Protein AF-A0A430FTM3-F1 (afdb_monomer_lite)

pLDDT: mean 78.37, std 14.46, range [39.59, 94.5]

Organism: NCBI:txid2306974

Structure (mmCIF, N/CA/C/O backbone):
data_AF-A0A430FTM3-F1
#
_entry.id   AF-A0A430FTM3-F1
#
loop_
_atom_site.group_PDB
_atom_site.id
_atom_site.type_symbol
_atom_site.label_atom_id
_atom_site.label_alt_id
_atom_site.label_comp_id
_atom_site.label_asym_id
_atom_site.label_entity_id
_atom_site.label_seq_id
_atom_site.pdbx_PDB_ins_code
_atom_site.Cartn_x
_atom_site.Cartn_y
_atom_site.Cartn_z
_atom_site.occupancy
_atom_site.B_iso_or_equiv
_atom_site.auth_seq_id
_atom_site.auth_comp_id
_atom_site.auth_asym_id
_atom_site.auth_atom_id
_atom_site.pdbx_PDB_model_num
ATOM 1 N N . MET A 1 1 ? 4.282 -17.132 13.856 1.00 55.06 1 MET A N 1
ATOM 2 C CA . MET A 1 1 ? 3.858 -17.243 15.271 1.00 55.06 1 MET A CA 1
ATOM 3 C C . MET A 1 1 ? 2.475 -16.619 15.387 1.00 55.06 1 MET A C 1
ATOM 5 O O . MET A 1 1 ? 2.317 -15.496 14.937 1.00 55.06 1 MET A O 1
ATOM 9 N N . TYR A 1 2 ? 1.475 -17.339 15.900 1.00 58.50 2 TYR A N 1
ATOM 10 C CA . TYR A 1 2 ? 0.120 -16.808 16.111 1.00 58.50 2 TYR A CA 1
ATOM 11 C C . TYR A 1 2 ? -0.109 -16.639 17.611 1.00 58.50 2 TYR A C 1
ATOM 13 O O . TYR A 1 2 ? 0.011 -17.602 18.368 1.00 58.50 2 TYR A O 1
ATOM 21 N N . ASP A 1 3 ? -0.360 -15.407 18.029 1.00 63.78 3 ASP A N 1
ATOM 22 C CA . ASP A 1 3 ? -0.753 -15.059 19.384 1.00 63.78 3 ASP A CA 1
ATOM 23 C C . ASP A 1 3 ? -2.272 -15.209 19.515 1.00 63.78 3 ASP A C 1
ATOM 25 O O . ASP A 1 3 ? -3.044 -14.398 19.000 1.00 63.78 3 ASP A O 1
ATOM 29 N N . LEU A 1 4 ? -2.682 -16.269 20.213 1.00 54.03 4 LEU A N 1
ATOM 30 C CA . LEU A 1 4 ? -4.081 -16.617 20.466 1.00 54.03 4 LEU A CA 1
ATOM 31 C C . LEU A 1 4 ? -4.799 -15.623 21.387 1.00 54.03 4 LEU A C 1
ATOM 33 O O . LEU A 1 4 ? -6.023 -15.564 21.356 1.00 54.03 4 LEU A O 1
ATOM 37 N N . LEU A 1 5 ? -4.072 -14.883 22.232 1.00 58.59 5 LEU A N 1
ATOM 38 C CA . LEU A 1 5 ? -4.680 -13.975 23.211 1.00 58.59 5 LEU A CA 1
ATOM 39 C C . LEU A 1 5 ? -5.021 -12.616 22.599 1.00 58.59 5 LEU A C 1
ATOM 41 O O . LEU A 1 5 ? -5.961 -11.966 23.047 1.00 58.59 5 LEU A O 1
ATOM 45 N N . ASN A 1 6 ? -4.264 -12.204 21.581 1.00 66.94 6 ASN A N 1
ATOM 46 C CA . ASN A 1 6 ? -4.414 -10.906 20.923 1.00 66.94 6 ASN A CA 1
ATOM 47 C C . ASN A 1 6 ? -4.912 -11.017 19.471 1.00 66.94 6 ASN A C 1
ATOM 49 O O . ASN A 1 6 ? -4.932 -10.010 18.765 1.00 66.94 6 ASN A O 1
ATOM 53 N N . ASP A 1 7 ? -5.263 -12.227 19.012 1.00 62.53 7 ASP A N 1
ATOM 54 C CA . ASP A 1 7 ? -5.605 -12.536 17.614 1.00 62.53 7 ASP A CA 1
ATOM 55 C C . ASP A 1 7 ? -4.567 -12.000 16.607 1.00 62.53 7 ASP A C 1
ATOM 57 O O . ASP A 1 7 ? -4.885 -11.581 15.492 1.00 62.53 7 ASP A O 1
ATOM 61 N N . TYR A 1 8 ? -3.291 -12.018 16.999 1.00 66.62 8 TYR A N 1
ATOM 62 C CA . TYR A 1 8 ? -2.215 -11.395 16.237 1.00 66.62 8 TYR A CA 1
ATOM 63 C C . TYR A 1 8 ? -1.326 -12.444 15.580 1.00 66.62 8 TYR A C 1
ATOM 65 O O . TYR A 1 8 ? -0.775 -13.327 16.236 1.00 66.62 8 TYR A O 1
ATOM 73 N N . VAL A 1 9 ? -1.142 -12.345 14.267 1.00 67.31 9 VAL A N 1
ATOM 74 C CA . VAL A 1 9 ? -0.230 -13.222 13.529 1.00 67.31 9 VAL A CA 1
ATOM 75 C C . VAL A 1 9 ? 1.054 -12.461 13.239 1.00 67.31 9 VAL A C 1
ATOM 77 O O . VAL A 1 9 ? 1.061 -11.488 12.491 1.00 67.31 9 VAL A O 1
ATOM 80 N N . VAL A 1 10 ? 2.161 -12.935 13.804 1.00 67.19 10 VAL A N 1
ATOM 81 C CA . VAL A 1 10 ? 3.509 -12.496 13.444 1.00 67.19 10 VAL A CA 1
ATOM 82 C C . VAL A 1 10 ? 4.078 -13.500 12.453 1.00 67.19 10 VAL A C 1
ATOM 84 O O . VAL A 1 10 ? 4.541 -14.578 12.843 1.00 67.19 10 VAL A O 1
ATOM 87 N N . ASP A 1 11 ? 4.024 -13.161 11.170 1.00 64.88 11 ASP A N 1
ATOM 88 C CA . ASP A 1 11 ? 4.711 -13.905 10.118 1.00 64.88 11 ASP A CA 1
ATOM 89 C C . ASP A 1 11 ? 6.065 -13.245 9.814 1.00 64.88 11 ASP A C 1
ATOM 91 O O . ASP A 1 11 ? 6.152 -12.034 9.611 1.00 64.88 11 ASP A O 1
ATOM 95 N N . LEU A 1 12 ? 7.138 -14.034 9.866 1.00 61.19 12 LEU A N 1
ATOM 96 C CA . LEU A 1 12 ? 8.519 -13.575 9.732 1.00 61.19 12 LEU A CA 1
ATOM 97 C C . LEU A 1 12 ? 9.286 -14.576 8.872 1.00 61.19 12 LEU A C 1
ATOM 99 O O . LEU A 1 12 ? 9.412 -15.747 9.229 1.00 61.19 12 LEU A O 1
ATOM 103 N N . SER A 1 13 ? 9.865 -14.097 7.777 1.00 61.06 13 SER A N 1
ATOM 104 C CA . SER A 1 13 ? 10.848 -14.837 6.988 1.00 61.06 13 SER A CA 1
ATOM 105 C C . SER A 1 13 ? 12.138 -14.033 6.860 1.00 61.06 13 SER A C 1
ATOM 107 O O . SER A 1 13 ? 12.136 -12.803 6.811 1.00 61.06 13 SER A O 1
ATOM 109 N N . VAL A 1 14 ? 13.271 -14.736 6.813 1.00 57.25 14 VAL A N 1
ATOM 110 C CA . VAL A 1 14 ? 14.584 -14.137 6.551 1.00 57.25 14 VAL A CA 1
ATOM 111 C C . VAL A 1 14 ? 15.098 -14.717 5.242 1.00 57.25 14 VAL A C 1
ATOM 113 O O . VAL A 1 14 ? 15.398 -15.907 5.164 1.00 57.25 14 VAL A O 1
ATOM 116 N N . HIS A 1 15 ? 15.225 -13.882 4.209 1.00 58.81 15 HIS A N 1
ATOM 117 C CA . HIS A 1 15 ? 15.778 -14.294 2.917 1.00 58.81 15 HIS A CA 1
ATOM 118 C C . HIS A 1 15 ? 17.113 -13.591 2.635 1.00 58.81 15 HIS A C 1
ATOM 120 O O . HIS A 1 15 ? 17.246 -12.383 2.816 1.00 58.81 15 HIS A O 1
ATOM 126 N N . ARG A 1 16 ? 18.109 -14.349 2.154 1.00 49.59 16 ARG A N 1
ATOM 127 C CA . ARG A 1 16 ? 19.411 -13.830 1.698 1.00 49.59 16 ARG A CA 1
ATOM 128 C C . ARG A 1 16 ? 19.437 -13.722 0.166 1.00 49.59 16 ARG A C 1
ATOM 130 O O . ARG A 1 16 ? 19.914 -14.647 -0.478 1.00 49.59 16 ARG A O 1
ATOM 137 N N . CYS A 1 17 ? 18.938 -12.633 -0.427 1.00 45.72 17 CYS A N 1
ATOM 138 C CA . CYS A 1 17 ? 19.316 -12.205 -1.791 1.00 45.72 17 CYS A CA 1
ATOM 139 C C . CYS A 1 17 ? 18.775 -10.803 -2.141 1.00 45.72 17 CYS A C 1
ATOM 141 O O . CYS A 1 17 ? 17.999 -10.249 -1.367 1.00 45.72 17 CYS A O 1
ATOM 143 N N . LYS A 1 18 ? 19.168 -10.254 -3.311 1.00 52.62 18 LYS A N 1
ATOM 144 C CA . LYS A 1 18 ? 18.637 -9.007 -3.915 1.00 52.62 18 LYS A CA 1
ATOM 145 C C . LYS A 1 18 ? 17.098 -9.038 -3.888 1.00 52.62 18 LYS A C 1
ATOM 147 O O . LYS A 1 18 ? 16.479 -9.777 -4.646 1.00 52.62 18 LYS A O 1
ATOM 152 N N . PHE A 1 19 ? 16.515 -8.311 -2.945 1.00 56.69 19 PHE A N 1
ATOM 153 C CA . PHE A 1 19 ? 15.197 -8.593 -2.379 1.00 56.69 19 PHE A CA 1
ATOM 154 C C . PHE A 1 19 ? 14.085 -7.872 -3.158 1.00 56.69 19 PHE A C 1
ATOM 156 O O . PHE A 1 19 ? 14.212 -6.683 -3.443 1.00 56.69 19 PHE A O 1
ATOM 163 N N . ASN A 1 20 ? 12.989 -8.569 -3.478 1.00 68.31 20 ASN A N 1
ATOM 164 C CA . ASN A 1 20 ? 11.723 -7.940 -3.871 1.00 68.31 20 ASN A CA 1
ATOM 165 C C . ASN A 1 20 ? 10.751 -8.066 -2.686 1.00 68.31 20 ASN A C 1
ATOM 167 O O . ASN A 1 20 ? 10.112 -9.104 -2.510 1.00 68.31 20 ASN A O 1
ATOM 171 N N . GLU A 1 21 ? 10.695 -7.019 -1.851 1.00 65.62 21 GLU A N 1
ATOM 172 C CA . GLU A 1 21 ? 9.939 -7.005 -0.583 1.00 65.62 21 GLU A CA 1
ATOM 173 C C . GLU A 1 21 ? 8.443 -7.232 -0.785 1.00 65.62 21 GLU A C 1
ATOM 175 O O . GLU A 1 21 ? 7.779 -7.853 0.045 1.00 65.62 21 GLU A O 1
ATOM 180 N N . GLN A 1 22 ? 7.930 -6.792 -1.928 1.00 67.62 22 GLN A N 1
ATOM 181 C CA . GLN A 1 22 ? 6.522 -6.873 -2.261 1.00 67.62 22 GLN A CA 1
ATOM 182 C C . GLN A 1 22 ? 6.086 -8.308 -2.574 1.00 67.62 22 GLN A C 1
ATOM 184 O O . GLN A 1 22 ? 5.062 -8.763 -2.068 1.00 67.62 22 GLN A O 1
ATOM 189 N N . ASN A 1 23 ? 6.884 -9.048 -3.347 1.00 69.75 23 ASN A N 1
ATOM 190 C CA . ASN A 1 23 ? 6.573 -10.442 -3.676 1.00 69.75 23 ASN A CA 1
ATOM 191 C C . ASN A 1 23 ? 6.616 -11.342 -2.439 1.00 69.75 23 ASN A C 1
ATOM 193 O O . ASN A 1 23 ? 5.805 -12.257 -2.319 1.00 69.75 23 ASN A O 1
ATOM 197 N N . ALA A 1 24 ? 7.528 -11.064 -1.502 1.00 70.75 24 ALA A N 1
ATOM 198 C CA . ALA A 1 24 ? 7.550 -11.758 -0.221 1.00 70.75 24 ALA A CA 1
ATOM 199 C C . ALA A 1 24 ? 6.256 -11.491 0.561 1.00 70.75 24 ALA A C 1
ATOM 201 O O . ALA A 1 24 ? 5.602 -12.440 0.980 1.00 70.75 24 ALA A O 1
ATOM 202 N N . ALA A 1 25 ? 5.842 -10.224 0.692 1.00 70.06 25 ALA A N 1
ATOM 203 C CA . ALA A 1 25 ? 4.608 -9.865 1.391 1.00 70.06 25 ALA A CA 1
ATOM 204 C C . ALA A 1 25 ? 3.366 -10.557 0.801 1.00 70.06 25 ALA A C 1
ATOM 206 O O . ALA A 1 25 ? 2.546 -11.075 1.553 1.00 70.06 25 ALA A O 1
ATOM 207 N N . ILE A 1 26 ? 3.252 -10.627 -0.530 1.00 70.38 26 ILE A N 1
ATOM 208 C CA . ILE A 1 26 ? 2.152 -11.337 -1.203 1.00 70.38 26 ILE A CA 1
ATOM 209 C C . ILE A 1 26 ? 2.206 -12.840 -0.902 1.00 70.38 26 ILE A C 1
ATOM 211 O O . ILE A 1 26 ? 1.208 -13.410 -0.476 1.00 70.38 26 ILE A O 1
ATOM 215 N N . ALA A 1 27 ? 3.375 -13.473 -1.032 1.00 74.31 27 ALA A N 1
ATOM 216 C CA . ALA A 1 27 ? 3.528 -14.900 -0.744 1.00 74.31 27 ALA A CA 1
ATOM 217 C C . ALA A 1 27 ? 3.248 -15.251 0.731 1.00 74.31 27 ALA A C 1
ATOM 219 O O . ALA A 1 27 ? 2.824 -16.365 1.033 1.00 74.31 27 ALA A O 1
ATOM 220 N N . HIS A 1 28 ? 3.495 -14.323 1.659 1.00 71.94 28 HIS A N 1
ATOM 221 C CA . HIS A 1 28 ? 3.108 -14.462 3.063 1.00 71.94 28 HIS A CA 1
ATOM 222 C C . HIS A 1 28 ? 1.589 -14.425 3.236 1.00 71.94 28 HIS A C 1
ATOM 224 O O . HIS A 1 28 ? 1.031 -15.291 3.904 1.00 71.94 28 HIS A O 1
ATOM 230 N N . LEU A 1 29 ? 0.909 -13.485 2.576 1.00 70.88 29 LEU A N 1
ATOM 231 C CA . LEU A 1 29 ? -0.553 -13.395 2.598 1.00 70.88 29 LEU A CA 1
ATOM 232 C C . LEU A 1 29 ? -1.220 -14.651 2.028 1.00 70.88 29 LEU A C 1
ATOM 234 O O . LEU A 1 29 ? -2.146 -15.171 2.638 1.00 70.88 29 LEU A O 1
ATOM 238 N N . GLU A 1 30 ? -0.720 -15.170 0.905 1.00 71.94 30 GLU A N 1
ATOM 239 C CA . GLU A 1 30 ? -1.251 -16.385 0.267 1.00 71.94 30 GLU A CA 1
ATOM 240 C C . GLU A 1 30 ? -1.074 -17.647 1.125 1.00 71.94 30 GLU A C 1
ATOM 242 O O . GLU A 1 30 ? -1.850 -18.590 1.001 1.00 71.94 30 GLU A O 1
ATOM 2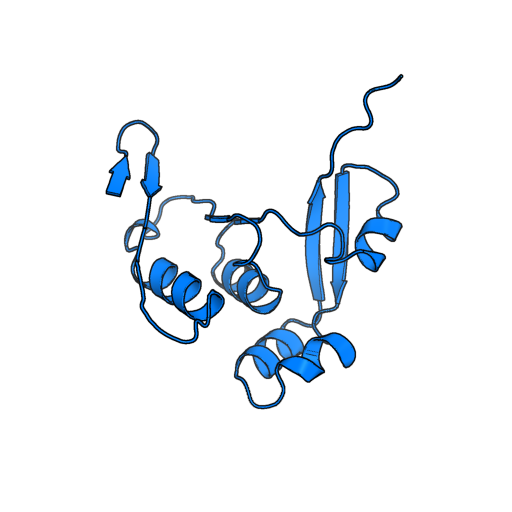47 N N . ARG A 1 31 ? -0.061 -17.684 2.000 1.00 68.81 31 ARG A N 1
ATOM 248 C CA . ARG A 1 31 ? 0.203 -18.816 2.907 1.00 68.81 31 ARG A CA 1
ATOM 249 C C . ARG A 1 31 ? -0.605 -18.768 4.198 1.00 68.81 31 ARG A C 1
ATOM 251 O O . ARG A 1 31 ? -0.656 -19.764 4.920 1.00 68.81 31 ARG A O 1
ATOM 258 N N . LEU A 1 32 ? -1.197 -17.623 4.522 1.00 66.62 32 LEU A N 1
ATOM 259 C CA . LEU A 1 32 ? -2.000 -17.459 5.722 1.00 66.62 32 LEU A CA 1
ATOM 260 C C . LEU A 1 32 ? -3.417 -17.992 5.476 1.00 66.62 32 LEU A C 1
ATOM 262 O O . LEU A 1 32 ? -4.349 -17.234 5.224 1.00 66.62 32 LEU A O 1
ATOM 266 N N . ASP A 1 33 ? -3.595 -19.299 5.687 1.00 58.50 33 ASP A N 1
ATOM 267 C CA . ASP A 1 33 ? -4.914 -19.961 5.795 1.00 58.50 33 ASP A CA 1
ATOM 268 C C . ASP A 1 33 ? -5.814 -19.338 6.890 1.00 58.50 33 ASP A C 1
ATOM 270 O O . ASP A 1 33 ? -7.014 -19.590 6.963 1.00 58.50 33 ASP A O 1
ATOM 274 N N . LEU A 1 34 ? -5.254 -18.471 7.740 1.00 54.66 34 LEU A N 1
ATOM 275 C CA . LEU A 1 34 ? -5.961 -17.668 8.742 1.00 54.66 34 LEU A CA 1
ATOM 276 C C . LEU A 1 34 ? -6.976 -16.672 8.149 1.00 54.66 34 LEU A C 1
ATOM 278 O O . LEU A 1 34 ? -7.856 -16.211 8.874 1.00 54.66 34 LEU A O 1
ATOM 282 N N . LEU A 1 35 ? -6.895 -16.372 6.847 1.00 54.41 35 LEU A N 1
ATOM 283 C CA . LEU A 1 35 ? -7.892 -15.576 6.120 1.00 54.41 35 LEU A CA 1
ATOM 284 C C . LEU A 1 35 ? -9.199 -16.339 5.846 1.00 54.41 35 LEU A C 1
ATOM 286 O O . LEU A 1 35 ? -10.151 -15.743 5.341 1.00 54.41 35 LEU A O 1
ATOM 290 N N . ALA A 1 36 ? -9.278 -17.633 6.183 1.00 58.34 36 ALA A N 1
ATOM 291 C CA . ALA A 1 36 ? -10.458 -18.473 6.000 1.00 58.34 36 ALA A CA 1
ATOM 292 C C . ALA A 1 36 ? -11.627 -18.059 6.924 1.00 58.34 36 ALA A C 1
ATOM 294 O O . ALA A 1 36 ? -11.965 -18.730 7.899 1.00 58.34 36 ALA A O 1
ATOM 295 N N . GLY A 1 37 ? -12.264 -16.931 6.600 1.00 62.75 37 GLY A N 1
ATOM 296 C CA . GLY A 1 37 ? -13.559 -16.504 7.133 1.00 62.75 37 GLY A CA 1
ATOM 297 C C . GLY A 1 37 ? -13.530 -15.525 8.309 1.00 62.75 37 GLY A C 1
ATOM 298 O O . GLY A 1 37 ? -14.599 -15.202 8.827 1.00 62.75 37 GLY A O 1
ATOM 299 N N . ARG A 1 38 ? -12.362 -15.029 8.742 1.00 70.44 38 ARG A N 1
ATOM 300 C 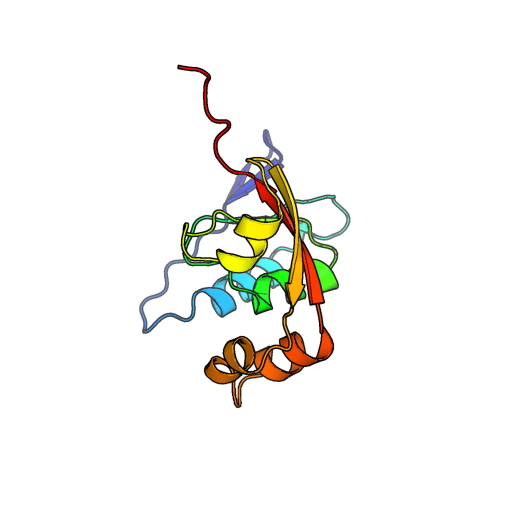CA . ARG A 1 38 ? -12.259 -14.044 9.836 1.00 70.44 38 ARG A CA 1
ATOM 301 C C . ARG A 1 38 ? -11.912 -12.642 9.319 1.00 70.44 38 ARG A C 1
ATOM 303 O O . ARG A 1 38 ? -11.031 -12.523 8.467 1.00 70.44 38 ARG A O 1
ATOM 310 N N . PRO A 1 39 ? -12.544 -11.573 9.844 1.00 72.88 39 PRO A N 1
ATOM 311 C CA . PRO A 1 39 ? -12.120 -10.208 9.554 1.00 72.88 39 PRO A CA 1
ATOM 312 C C . PRO A 1 39 ? -10.678 -9.995 10.018 1.00 72.88 39 PRO A C 1
ATOM 314 O O . PRO A 1 39 ? -10.341 -10.299 11.160 1.00 72.88 39 PRO A O 1
ATOM 317 N N . CYS A 1 40 ? -9.833 -9.454 9.147 1.00 74.31 40 CYS A N 1
ATOM 318 C CA . CYS A 1 40 ? -8.440 -9.159 9.460 1.00 74.31 40 CYS A CA 1
ATOM 319 C C . CYS A 1 40 ? -8.016 -7.822 8.846 1.00 74.31 40 CYS A C 1
ATOM 321 O O . CYS A 1 40 ? -8.635 -7.319 7.904 1.00 74.31 40 CYS A O 1
ATOM 323 N N . VAL A 1 41 ? -6.944 -7.248 9.395 1.00 82.94 41 VAL A N 1
ATOM 324 C CA . VAL A 1 41 ? -6.297 -6.052 8.855 1.00 82.94 41 VAL A CA 1
ATOM 325 C C . VAL A 1 41 ? -4.800 -6.309 8.771 1.00 82.94 41 VAL A C 1
ATOM 327 O O . VAL A 1 41 ? -4.165 -6.645 9.769 1.00 82.94 41 VAL A O 1
ATOM 330 N N . LEU A 1 42 ? -4.226 -6.117 7.587 1.00 82.31 42 LEU A N 1
ATOM 331 C CA . LEU A 1 42 ? -2.785 -6.167 7.390 1.00 82.31 42 LEU A CA 1
ATOM 332 C C . LEU A 1 42 ? -2.145 -4.854 7.847 1.00 82.31 42 LEU A C 1
ATOM 334 O O . LEU A 1 42 ? -2.441 -3.792 7.300 1.00 82.31 42 LEU A O 1
ATOM 338 N N . VAL A 1 43 ? -1.220 -4.918 8.802 1.00 85.31 43 VAL A N 1
ATOM 339 C CA . VAL A 1 43 ? -0.449 -3.751 9.248 1.00 85.31 43 VAL A CA 1
ATOM 340 C C . VAL A 1 43 ? 0.994 -3.879 8.780 1.00 85.31 43 VAL A C 1
ATOM 342 O O . VAL A 1 43 ? 1.639 -4.893 9.032 1.00 85.31 43 VAL A O 1
ATOM 345 N N . MET A 1 44 ? 1.515 -2.855 8.100 1.00 82.75 44 MET A N 1
ATOM 346 C CA . MET A 1 44 ? 2.886 -2.868 7.577 1.00 82.75 44 MET A CA 1
ATOM 347 C C . MET A 1 44 ? 3.646 -1.585 7.904 1.00 82.75 44 MET A C 1
ATOM 349 O O . MET A 1 44 ? 3.091 -0.482 7.876 1.00 82.75 44 MET A O 1
ATOM 353 N N . ASP A 1 45 ? 4.953 -1.722 8.141 1.00 82.25 45 ASP A N 1
ATOM 354 C CA . ASP A 1 45 ? 5.864 -0.581 8.195 1.00 82.25 45 ASP A CA 1
ATOM 355 C C . ASP A 1 45 ? 6.295 -0.119 6.779 1.00 82.25 45 ASP A C 1
ATOM 357 O O . ASP A 1 45 ? 6.010 -0.753 5.760 1.00 82.25 45 ASP A O 1
ATOM 361 N N . ARG A 1 46 ? 7.001 1.014 6.713 1.00 78.12 46 ARG A N 1
ATOM 362 C CA . ARG A 1 46 ? 7.618 1.596 5.517 1.00 78.12 46 ARG A CA 1
ATOM 363 C C . ARG A 1 46 ? 8.505 0.567 4.814 1.00 78.12 46 ARG A C 1
ATOM 365 O O . ARG A 1 46 ? 9.292 -0.106 5.465 1.00 78.12 46 ARG A O 1
ATOM 372 N N . GLY A 1 47 ? 8.470 0.562 3.483 1.00 68.19 47 GLY A N 1
ATOM 373 C CA . GLY A 1 47 ? 9.323 -0.288 2.634 1.00 68.19 47 GLY A CA 1
ATOM 374 C C . GLY A 1 47 ? 8.526 -1.360 1.898 1.00 68.19 47 GLY A C 1
ATOM 375 O O . GLY A 1 47 ? 8.674 -1.501 0.692 1.00 68.19 47 GLY A O 1
ATOM 376 N N . TYR A 1 48 ? 7.559 -1.968 2.584 1.00 65.38 48 TYR A N 1
ATOM 377 C CA . TYR A 1 48 ? 6.790 -3.088 2.043 1.00 65.38 48 TYR A CA 1
ATOM 378 C C . TYR A 1 48 ? 5.585 -2.670 1.186 1.00 65.38 48 TYR A C 1
ATOM 380 O O . TYR A 1 48 ? 5.185 -3.378 0.264 1.00 65.38 48 TYR A O 1
ATOM 388 N N . GLY A 1 49 ? 4.987 -1.517 1.497 1.00 67.19 49 GLY A N 1
ATOM 389 C CA . GLY A 1 49 ? 3.762 -1.043 0.860 1.00 67.19 49 GLY A CA 1
ATOM 390 C C . GLY A 1 49 ? 3.997 -0.241 -0.417 1.00 67.19 49 GLY A C 1
ATOM 391 O O . GLY A 1 49 ? 4.349 0.939 -0.359 1.00 67.19 49 GLY A O 1
ATOM 392 N N . GLY A 1 50 ? 3.741 -0.868 -1.565 1.00 82.62 50 GLY A N 1
ATOM 393 C CA . GLY A 1 50 ? 3.628 -0.215 -2.869 1.00 82.62 50 GLY A CA 1
ATOM 394 C C . GLY A 1 50 ? 2.177 -0.111 -3.339 1.00 82.62 50 GLY A C 1
ATOM 395 O O . GLY A 1 50 ? 1.308 -0.851 -2.883 1.00 82.62 50 GLY A O 1
ATOM 396 N N . LEU A 1 51 ? 1.920 0.779 -4.301 1.00 89.19 51 LEU A N 1
ATOM 397 C CA . LEU A 1 51 ? 0.600 0.907 -4.926 1.00 89.19 51 LEU A CA 1
ATOM 398 C C . LEU A 1 51 ? 0.067 -0.422 -5.509 1.00 89.19 51 LEU A C 1
ATOM 400 O O . LEU A 1 51 ? -1.104 -0.709 -5.277 1.00 89.19 51 LEU A O 1
ATOM 404 N N . PRO A 1 52 ? 0.879 -1.284 -6.165 1.00 89.38 52 PRO A N 1
ATOM 405 C CA . PRO A 1 52 ? 0.361 -2.565 -6.637 1.00 89.38 52 PRO A CA 1
ATOM 406 C C . PRO A 1 52 ? -0.050 -3.510 -5.496 1.00 89.38 52 PRO A C 1
ATOM 408 O O . PRO A 1 52 ? -1.055 -4.197 -5.628 1.00 89.38 52 PRO A O 1
ATOM 411 N N . LEU A 1 53 ? 0.645 -3.504 -4.349 1.00 87.75 53 LEU A N 1
ATOM 412 C CA . LEU A 1 53 ? 0.237 -4.296 -3.181 1.00 87.75 53 LEU A CA 1
ATOM 413 C C . LEU A 1 53 ? -1.112 -3.826 -2.629 1.00 87.75 53 LEU A C 1
ATOM 415 O O . LEU A 1 53 ? -1.976 -4.649 -2.351 1.00 87.75 53 LEU A O 1
ATOM 419 N N . MET A 1 54 ? -1.302 -2.511 -2.498 1.00 90.94 54 MET A N 1
ATOM 420 C CA . MET A 1 54 ? -2.563 -1.939 -2.013 1.00 90.94 54 MET A CA 1
ATOM 421 C C . MET A 1 54 ? -3.741 -2.325 -2.919 1.00 90.94 54 MET A C 1
ATOM 423 O O . MET A 1 54 ? -4.798 -2.687 -2.414 1.00 90.94 54 MET A O 1
ATOM 427 N N . ILE A 1 55 ? -3.538 -2.323 -4.242 1.00 92.12 55 ILE A N 1
ATOM 428 C CA . ILE A 1 55 ? -4.547 -2.771 -5.215 1.00 92.12 55 ILE A CA 1
ATOM 429 C C . ILE A 1 55 ? -4.844 -4.266 -5.047 1.00 92.12 55 ILE A C 1
ATOM 431 O O . ILE A 1 55 ? -6.008 -4.663 -5.061 1.00 92.12 55 ILE A O 1
ATOM 435 N N . SER A 1 56 ? -3.818 -5.107 -4.885 1.00 88.31 56 SER A N 1
ATOM 436 C CA . SER A 1 56 ? -4.018 -6.544 -4.654 1.00 88.31 56 SER A CA 1
ATOM 437 C C . SER A 1 56 ? -4.815 -6.811 -3.376 1.00 88.31 56 SER A C 1
ATOM 439 O O . SER A 1 56 ? -5.725 -7.633 -3.393 1.00 88.31 56 SER A O 1
ATOM 441 N N . LEU A 1 57 ? -4.515 -6.091 -2.290 1.00 87.19 57 LEU A N 1
ATOM 442 C CA . LEU A 1 57 ? -5.232 -6.200 -1.016 1.00 87.19 57 LEU A CA 1
ATOM 443 C C . LEU A 1 57 ? -6.692 -5.761 -1.145 1.00 87.19 57 LEU A C 1
ATOM 445 O O . LEU A 1 57 ? -7.583 -6.472 -0.688 1.00 87.19 57 LEU A O 1
ATOM 449 N N . GLU A 1 58 ? -6.944 -4.640 -1.824 1.00 89.31 58 GLU A N 1
ATOM 450 C CA . GLU A 1 58 ? -8.299 -4.154 -2.095 1.00 89.31 58 GLU A CA 1
ATOM 451 C C . GLU A 1 58 ? -9.107 -5.175 -2.910 1.00 89.31 58 GLU A C 1
ATOM 453 O O . GLU A 1 58 ? -10.226 -5.519 -2.531 1.00 89.31 58 GLU A O 1
ATOM 458 N N . ARG A 1 59 ? -8.524 -5.737 -3.980 1.00 88.69 59 ARG A N 1
ATOM 459 C CA . ARG A 1 59 ? -9.168 -6.781 -4.799 1.00 88.69 59 ARG A CA 1
ATOM 460 C C . ARG A 1 59 ? -9.413 -8.080 -4.036 1.00 88.69 59 ARG A C 1
ATOM 462 O O . ARG A 1 59 ? -10.383 -8.771 -4.328 1.00 88.69 59 ARG A O 1
ATOM 469 N N . ALA A 1 60 ? -8.551 -8.404 -3.075 1.00 83.12 60 ALA A N 1
ATOM 470 C CA . ALA A 1 60 ? -8.712 -9.551 -2.189 1.00 83.12 60 ALA A CA 1
ATOM 471 C C . ALA A 1 60 ? -9.703 -9.292 -1.036 1.00 83.12 60 ALA A C 1
ATOM 473 O O . ALA A 1 60 ? -9.974 -10.202 -0.257 1.00 83.12 60 ALA A O 1
ATOM 474 N N . GLY A 1 61 ? -10.238 -8.070 -0.899 1.00 84.94 61 GLY A N 1
ATOM 475 C CA . GLY A 1 61 ? -11.126 -7.698 0.205 1.00 84.94 61 GLY A CA 1
ATOM 476 C C . GLY A 1 61 ? -10.422 -7.624 1.564 1.00 84.94 61 GLY A C 1
ATOM 477 O O . GLY A 1 61 ? -11.076 -7.717 2.602 1.00 84.94 61 GLY A O 1
ATOM 478 N N . VAL A 1 62 ? -9.096 -7.469 1.574 1.00 84.38 62 VAL A N 1
ATOM 479 C CA . VAL A 1 62 ? -8.279 -7.432 2.791 1.00 84.38 62 VAL A CA 1
ATOM 480 C C . VAL A 1 62 ? -8.061 -5.982 3.214 1.00 84.38 62 VAL A C 1
ATOM 482 O O . VAL A 1 62 ? -7.480 -5.183 2.478 1.00 84.38 62 VAL A O 1
ATOM 485 N N . GLY A 1 63 ? -8.506 -5.634 4.425 1.00 87.69 63 GLY A N 1
ATOM 486 C CA . GLY A 1 63 ? -8.237 -4.323 5.016 1.00 87.69 63 GLY A CA 1
ATOM 487 C C . GLY A 1 63 ? -6.749 -4.146 5.324 1.00 87.69 63 GLY A C 1
ATOM 488 O O . GLY A 1 63 ? -6.062 -5.107 5.666 1.00 87.69 63 GLY A O 1
ATOM 489 N N . PHE A 1 64 ? -6.229 -2.921 5.233 1.00 90.12 64 PHE A N 1
ATOM 490 C CA . PHE A 1 64 ? -4.815 -2.661 5.508 1.00 90.12 64 PHE A CA 1
ATOM 491 C C . PHE A 1 64 ? -4.546 -1.292 6.137 1.00 90.12 64 PHE A C 1
ATOM 493 O O . PHE A 1 64 ? -5.281 -0.328 5.929 1.00 90.12 64 PHE A O 1
ATOM 500 N N . ALA A 1 65 ? -3.438 -1.206 6.872 1.00 90.94 65 ALA A N 1
ATOM 501 C CA . ALA A 1 65 ? -2.860 0.019 7.404 1.00 90.94 65 ALA A CA 1
ATOM 502 C C . ALA A 1 65 ? -1.344 0.005 7.173 1.00 90.94 65 ALA A C 1
ATOM 504 O O . ALA A 1 65 ? -0.613 -0.810 7.732 1.00 90.94 65 ALA A O 1
ATOM 505 N N . ILE A 1 66 ? -0.856 0.911 6.328 1.00 89.19 66 ILE A N 1
ATOM 506 C CA . ILE A 1 66 ? 0.543 0.919 5.892 1.00 89.19 66 ILE A CA 1
ATOM 507 C C . ILE A 1 66 ? 1.182 2.250 6.279 1.00 89.19 66 ILE A C 1
ATOM 509 O O . ILE A 1 66 ? 0.711 3.318 5.876 1.00 89.19 66 ILE A O 1
ATOM 513 N N . ARG A 1 67 ? 2.297 2.204 7.021 1.00 87.81 67 ARG A N 1
ATOM 514 C CA . ARG A 1 67 ? 3.093 3.408 7.286 1.00 87.81 67 ARG A CA 1
ATOM 515 C C . ARG A 1 67 ? 3.841 3.812 6.017 1.00 87.81 67 ARG A C 1
ATOM 517 O O . ARG A 1 67 ? 4.773 3.141 5.588 1.00 87.81 67 ARG A O 1
ATOM 524 N N . MET A 1 68 ? 3.478 4.956 5.446 1.00 86.06 68 MET A N 1
ATOM 525 C CA . MET A 1 68 ? 4.126 5.502 4.248 1.00 86.06 68 MET A CA 1
ATOM 526 C C . MET A 1 68 ? 5.265 6.477 4.591 1.00 86.06 68 MET A C 1
ATOM 528 O O . MET A 1 68 ? 5.315 7.041 5.687 1.00 86.06 68 MET A O 1
ATOM 532 N N . ARG A 1 69 ? 6.193 6.715 3.650 1.00 85.06 69 ARG A N 1
ATOM 533 C CA . ARG A 1 69 ? 7.146 7.835 3.760 1.00 85.06 69 ARG A CA 1
ATOM 534 C C . ARG A 1 69 ? 6.419 9.152 3.476 1.00 85.06 69 ARG A C 1
ATOM 536 O O . ARG A 1 69 ? 5.428 9.177 2.754 1.00 85.06 69 ARG A O 1
ATOM 543 N N . SER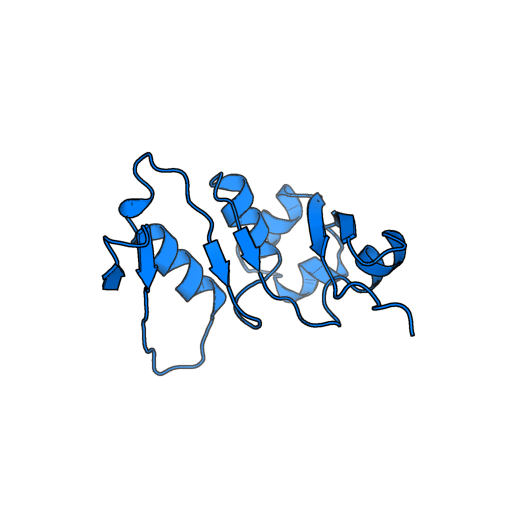 A 1 70 ? 6.953 10.264 3.980 1.00 81.56 70 SER A N 1
ATOM 544 C CA . SER A 1 70 ? 6.396 11.608 3.745 1.00 81.56 70 SER A CA 1
ATOM 545 C C . SER A 1 70 ? 6.367 12.018 2.267 1.00 81.56 70 SER A C 1
ATOM 547 O O . SER A 1 70 ? 5.591 12.888 1.882 1.00 81.56 70 SER A O 1
ATOM 549 N N . THR A 1 71 ? 7.204 11.399 1.432 1.00 83.75 71 THR A N 1
ATOM 550 C CA . THR A 1 71 ? 7.250 11.632 -0.016 1.00 83.75 71 THR A CA 1
ATOM 551 C C . THR A 1 71 ? 6.189 10.851 -0.786 1.00 83.75 71 THR A C 1
ATOM 553 O O . THR A 1 71 ? 5.855 11.229 -1.910 1.00 83.75 71 THR A O 1
ATOM 556 N N . ASN A 1 72 ? 5.644 9.774 -0.214 1.00 86.19 72 ASN A N 1
ATOM 557 C CA . ASN A 1 72 ? 4.596 9.004 -0.866 1.00 86.19 72 ASN A CA 1
ATOM 558 C C . ASN A 1 72 ? 3.298 9.811 -0.902 1.00 86.19 72 ASN A C 1
ATOM 560 O O . ASN A 1 72 ? 2.889 10.389 0.104 1.00 86.19 72 ASN A O 1
ATOM 564 N N . PHE A 1 73 ? 2.651 9.813 -2.068 1.00 87.56 73 PHE A N 1
ATOM 565 C CA . PHE A 1 73 ? 1.370 10.484 -2.297 1.00 87.56 73 PHE A CA 1
ATOM 566 C C . PHE A 1 73 ? 1.358 11.958 -1.860 1.00 87.56 73 PHE A C 1
ATOM 568 O O . PHE A 1 73 ? 0.347 12.467 -1.390 1.00 87.56 73 PHE A O 1
ATOM 575 N N . LYS A 1 74 ? 2.502 12.654 -1.951 1.00 87.69 74 LYS A N 1
ATOM 576 C CA . LYS A 1 74 ? 2.634 14.038 -1.469 1.00 87.69 74 LYS A CA 1
ATOM 577 C C . LYS A 1 74 ? 1.637 14.980 -2.152 1.00 87.69 74 LYS A C 1
ATOM 579 O O . LYS A 1 74 ? 1.083 15.850 -1.488 1.00 87.69 74 LYS A O 1
ATOM 584 N N . ALA A 1 75 ? 1.422 14.801 -3.455 1.00 89.00 75 ALA A N 1
ATOM 585 C CA . ALA A 1 75 ? 0.477 15.604 -4.224 1.00 89.00 75 ALA A CA 1
ATOM 586 C C . ALA A 1 75 ? -0.961 15.352 -3.758 1.00 89.00 75 ALA A C 1
ATOM 588 O O . ALA A 1 75 ? -1.693 16.294 -3.485 1.00 89.00 75 ALA A O 1
ATOM 589 N N . GLU A 1 76 ? -1.332 14.088 -3.580 1.00 90.50 76 GLU A N 1
ATOM 590 C CA . GLU A 1 76 ? -2.660 13.696 -3.122 1.00 90.50 76 GLU A CA 1
ATOM 591 C C . GLU A 1 76 ? -2.913 14.135 -1.673 1.00 90.50 76 GLU A C 1
ATOM 593 O O . GLU A 1 76 ? -3.977 14.659 -1.361 1.00 90.50 76 GLU A O 1
ATOM 598 N N . ARG A 1 77 ? -1.910 14.025 -0.792 1.00 86.69 77 ARG A N 1
ATOM 599 C CA . ARG A 1 77 ? -1.986 14.510 0.595 1.00 86.69 77 ARG A CA 1
ATOM 600 C C . ARG A 1 77 ? -2.166 16.021 0.685 1.00 86.69 77 ARG A C 1
ATOM 602 O O . ARG A 1 77 ? -2.849 16.482 1.591 1.00 86.69 77 ARG A O 1
ATOM 609 N N . ALA A 1 78 ? -1.573 16.789 -0.229 1.00 87.38 78 ALA A N 1
ATOM 610 C CA . ALA A 1 78 ? -1.747 18.240 -0.254 1.00 87.38 78 ALA A CA 1
ATOM 611 C C . ALA A 1 78 ? -3.204 18.648 -0.539 1.00 87.38 78 ALA A C 1
ATOM 613 O O . ALA A 1 78 ? -3.641 19.693 -0.066 1.00 87.38 78 ALA A O 1
ATOM 614 N N . LEU A 1 79 ? -3.963 17.811 -1.256 1.00 88.31 79 LEU A N 1
ATOM 615 C CA . LEU A 1 79 ? -5.371 18.059 -1.580 1.00 88.31 79 LEU A CA 1
ATOM 616 C C . LEU A 1 79 ? -6.328 17.763 -0.415 1.00 88.31 79 LEU A C 1
ATOM 618 O O . LEU A 1 79 ? -7.439 18.280 -0.409 1.00 88.31 79 LEU A O 1
ATOM 622 N N . ILE A 1 80 ? -5.910 16.966 0.576 1.00 88.38 80 ILE A N 1
ATOM 623 C CA . ILE A 1 80 ? -6.735 16.622 1.749 1.00 88.38 80 ILE A CA 1
ATOM 624 C C . ILE A 1 80 ? -6.971 17.848 2.648 1.00 88.38 80 ILE A C 1
ATOM 626 O O . ILE A 1 80 ? -8.000 17.942 3.311 1.00 88.38 80 ILE A O 1
ATOM 630 N N . GLY A 1 81 ? -6.021 18.790 2.691 1.00 79.50 81 GLY A N 1
ATOM 631 C CA . GLY A 1 81 ? -6.146 20.028 3.470 1.00 79.50 81 GLY A CA 1
ATOM 632 C C . GLY A 1 81 ? -6.071 19.858 4.996 1.00 79.50 81 GLY A C 1
ATOM 633 O O . GLY A 1 81 ? -6.278 20.828 5.719 1.00 79.50 81 GLY A O 1
ATOM 634 N N . GLY A 1 82 ? -5.755 18.661 5.505 1.00 85.12 82 GLY A N 1
ATOM 635 C CA . GLY A 1 82 ? -5.722 18.368 6.940 1.00 85.12 82 GLY A CA 1
ATOM 636 C C . GLY A 1 82 ? -4.906 17.121 7.307 1.00 85.12 82 GLY A C 1
ATOM 637 O O . GLY A 1 82 ? -4.367 16.446 6.425 1.00 85.12 82 GLY A O 1
ATOM 638 N N . PRO A 1 83 ? -4.782 16.812 8.614 1.00 86.56 83 PRO A N 1
ATOM 639 C CA . PRO A 1 83 ? -4.035 15.649 9.090 1.00 86.56 83 PRO A CA 1
ATOM 640 C C . PRO A 1 83 ? -4.742 14.326 8.786 1.00 86.56 83 PRO A C 1
ATOM 642 O O . PRO A 1 83 ? -4.083 13.297 8.758 1.00 86.56 83 PRO A O 1
ATOM 645 N N . ASP A 1 84 ? -6.048 14.325 8.536 1.00 91.44 84 ASP A N 1
ATOM 646 C CA . ASP A 1 84 ? -6.815 13.126 8.214 1.00 91.44 84 ASP A CA 1
ATOM 647 C C . ASP A 1 84 ? -7.793 13.421 7.081 1.00 91.44 84 ASP A C 1
ATOM 649 O O . ASP A 1 84 ? -8.487 14.438 7.097 1.00 91.44 84 ASP A O 1
ATOM 653 N N . GLY A 1 85 ? -7.850 12.523 6.104 1.00 92.06 85 GLY A N 1
ATOM 654 C CA . GLY A 1 85 ? -8.899 12.535 5.104 1.00 92.06 85 GLY A CA 1
ATOM 655 C C . GLY A 1 85 ? -8.676 11.542 3.977 1.00 92.06 85 GLY A C 1
ATOM 656 O O . GLY A 1 85 ? -7.702 10.786 3.938 1.00 92.06 85 GLY A O 1
ATOM 657 N N . TRP A 1 86 ? -9.637 11.531 3.061 1.00 94.25 86 TRP A N 1
ATOM 658 C CA . TRP A 1 86 ? -9.640 10.651 1.902 1.00 94.25 86 TRP A CA 1
ATOM 659 C C . TRP A 1 86 ? -8.947 11.313 0.717 1.00 94.25 86 TRP A C 1
ATOM 661 O O . TRP A 1 86 ? -9.179 12.486 0.437 1.00 94.25 86 TRP A O 1
ATOM 671 N N . ALA A 1 87 ? -8.147 10.534 0.001 1.00 92.00 87 ALA A N 1
ATOM 672 C CA . ALA A 1 87 ? -7.510 10.924 -1.240 1.00 92.00 87 ALA A CA 1
ATOM 673 C C . ALA A 1 87 ? -7.804 9.904 -2.340 1.00 92.00 87 ALA A C 1
ATOM 675 O O . ALA A 1 87 ? -7.681 8.694 -2.134 1.00 92.00 87 ALA A O 1
ATOM 676 N N . ASP A 1 88 ? -8.131 10.416 -3.522 1.00 93.44 88 ASP A N 1
ATOM 677 C CA . ASP A 1 88 ? -8.250 9.615 -4.732 1.00 93.44 88 ASP A CA 1
ATOM 678 C C . ASP A 1 88 ? -6.881 9.518 -5.407 1.00 93.44 88 ASP A C 1
ATOM 680 O O . ASP A 1 88 ? -6.304 10.503 -5.873 1.00 93.44 88 ASP A O 1
ATOM 684 N N . VAL A 1 89 ? -6.338 8.306 -5.436 1.00 92.94 89 VAL A N 1
ATOM 685 C CA . VAL A 1 89 ? -5.015 8.007 -5.970 1.00 92.94 89 VAL A CA 1
ATOM 686 C C . VAL A 1 89 ? -5.162 7.420 -7.364 1.00 92.94 89 VAL A C 1
ATOM 688 O O . VAL A 1 89 ? -5.612 6.288 -7.537 1.00 92.94 89 VAL A O 1
ATOM 691 N N . ARG A 1 90 ? -4.726 8.173 -8.377 1.00 93.75 90 ARG A N 1
ATOM 692 C CA . ARG A 1 90 ? -4.634 7.679 -9.756 1.00 93.75 90 ARG A CA 1
ATOM 693 C C . ARG A 1 90 ? -3.502 6.661 -9.879 1.00 93.75 90 ARG A C 1
ATOM 695 O O . ARG A 1 90 ? -2.338 6.995 -9.656 1.00 93.75 90 ARG A O 1
ATOM 702 N N . CYS A 1 91 ? -3.843 5.431 -10.236 1.00 92.00 91 CYS A N 1
ATOM 703 C CA . CYS A 1 91 ? -2.917 4.307 -10.386 1.00 92.00 91 CYS A CA 1
ATOM 704 C C . CYS A 1 91 ? -2.368 4.192 -11.813 1.00 92.00 91 CYS A C 1
ATOM 706 O O . CYS A 1 91 ? -1.234 3.758 -12.006 1.00 92.00 91 CYS A O 1
ATOM 708 N N . ASP A 1 92 ? -3.146 4.665 -12.782 1.00 92.00 92 ASP A N 1
ATOM 709 C CA . ASP A 1 92 ? -2.925 4.604 -14.229 1.00 92.00 92 ASP A CA 1
ATOM 710 C C . ASP A 1 92 ? -2.059 5.744 -14.801 1.00 92.00 92 ASP A C 1
ATOM 712 O O . ASP A 1 92 ? -1.830 5.828 -16.010 1.00 92.00 92 ASP A O 1
ATOM 716 N N . LEU A 1 93 ? -1.537 6.642 -13.957 1.00 91.94 93 LEU A N 1
ATOM 717 C CA . LEU A 1 93 ? -0.663 7.716 -14.429 1.00 91.94 93 LEU A CA 1
ATOM 718 C C . LEU A 1 93 ? 0.603 7.136 -15.064 1.00 91.94 93 LEU A C 1
ATOM 720 O O . LEU A 1 93 ? 1.323 6.360 -14.435 1.00 91.94 93 LEU A O 1
ATOM 724 N N . LYS A 1 94 ? 0.962 7.622 -16.260 1.00 90.69 94 LYS A N 1
ATOM 725 C CA . LYS A 1 94 ? 2.175 7.197 -16.991 1.00 90.69 94 LYS A CA 1
ATOM 726 C C . LYS A 1 94 ? 3.435 7.180 -16.118 1.00 90.69 94 LYS A C 1
ATOM 728 O O . LYS A 1 94 ? 4.223 6.245 -16.201 1.00 90.69 94 LYS A O 1
ATOM 733 N N . ALA A 1 95 ? 3.613 8.186 -15.257 1.00 89.50 95 ALA A N 1
ATOM 734 C CA . ALA A 1 95 ? 4.759 8.279 -14.348 1.00 89.50 95 ALA A CA 1
ATOM 735 C C . ALA A 1 95 ? 4.782 7.173 -13.274 1.00 89.50 95 ALA A C 1
ATOM 737 O O . ALA A 1 95 ? 5.855 6.756 -12.850 1.00 89.50 95 ALA A O 1
ATOM 738 N N . ARG A 1 96 ? 3.609 6.690 -12.846 1.00 88.88 96 ARG A N 1
ATOM 739 C CA . ARG A 1 96 ? 3.461 5.599 -11.872 1.00 88.88 96 ARG A CA 1
ATOM 740 C C . ARG A 1 96 ? 3.572 4.228 -12.524 1.00 88.88 96 ARG A C 1
ATOM 742 O O . ARG A 1 96 ? 4.068 3.320 -11.873 1.00 88.88 96 ARG A O 1
ATOM 749 N N . LEU A 1 97 ? 3.150 4.096 -13.782 1.00 91.69 97 LEU A N 1
ATOM 750 C CA . LEU A 1 97 ? 3.251 2.861 -14.564 1.00 91.69 97 LEU A CA 1
ATOM 751 C C . LEU A 1 97 ? 4.666 2.607 -15.102 1.00 91.69 97 LEU A C 1
ATOM 753 O O . LEU A 1 97 ? 5.078 1.457 -15.225 1.00 91.69 97 LEU A O 1
ATOM 757 N N . ALA A 1 98 ? 5.431 3.663 -15.405 1.00 90.06 98 ALA A N 1
ATOM 758 C CA . ALA A 1 98 ? 6.753 3.545 -16.024 1.00 90.06 98 ALA A CA 1
ATOM 759 C C . ALA A 1 98 ? 7.733 2.596 -15.296 1.00 90.06 98 ALA A C 1
ATOM 761 O O . ALA A 1 98 ? 8.372 1.808 -15.997 1.00 90.06 98 ALA A O 1
ATOM 762 N N . PRO A 1 99 ? 7.837 2.595 -13.948 1.00 88.38 99 PRO A N 1
ATOM 763 C CA . PRO A 1 99 ? 8.704 1.663 -13.221 1.00 88.38 99 PRO A CA 1
ATOM 764 C C . PRO A 1 99 ? 8.308 0.188 -13.358 1.00 88.38 99 PRO A C 1
ATOM 766 O O . PRO A 1 99 ? 9.148 -0.681 -13.158 1.00 88.38 99 PRO A O 1
ATOM 769 N N . TRP A 1 100 ? 7.050 -0.096 -13.701 1.00 87.19 100 TRP A N 1
ATOM 770 C CA . TRP A 1 100 ? 6.491 -1.450 -13.755 1.00 87.19 100 TRP A CA 1
ATOM 771 C C . TRP A 1 100 ? 6.401 -2.004 -15.175 1.00 87.19 100 TRP A C 1
ATOM 773 O O . TRP A 1 100 ? 5.856 -3.083 -15.382 1.00 87.19 100 TRP A O 1
ATOM 783 N N . ARG A 1 101 ? 6.909 -1.284 -16.182 1.00 89.06 101 ARG A N 1
ATOM 784 C CA . ARG A 1 101 ? 6.827 -1.706 -17.585 1.00 89.06 101 ARG A CA 1
ATOM 785 C C . ARG A 1 101 ? 7.410 -3.113 -17.770 1.00 89.06 101 ARG A C 1
ATOM 787 O O . ARG A 1 101 ? 8.580 -3.344 -17.489 1.00 89.06 101 ARG A O 1
ATOM 794 N N . GLY A 1 102 ? 6.595 -4.022 -18.307 1.00 87.62 102 GLY A N 1
ATOM 795 C CA . GLY A 1 102 ? 6.970 -5.423 -18.526 1.00 87.62 102 GLY A CA 1
ATOM 796 C C . GLY A 1 102 ? 6.763 -6.338 -17.314 1.00 87.62 102 GLY A C 1
ATOM 797 O O . GLY A 1 102 ? 7.001 -7.535 -17.431 1.00 87.62 102 GLY A O 1
ATOM 798 N N . ALA A 1 103 ? 6.297 -5.803 -16.183 1.00 87.44 103 ALA A N 1
ATOM 799 C CA . ALA A 1 103 ? 5.927 -6.564 -14.997 1.00 87.44 103 ALA A CA 1
ATOM 800 C C . ALA A 1 103 ? 4.389 -6.705 -14.890 1.00 87.44 103 ALA A C 1
ATOM 802 O O . ALA A 1 103 ? 3.664 -5.823 -15.371 1.00 87.44 103 ALA A O 1
ATOM 803 N N . PRO A 1 104 ? 3.859 -7.781 -14.273 1.00 86.56 104 PRO A N 1
ATOM 804 C CA . PRO A 1 104 ? 2.413 -7.977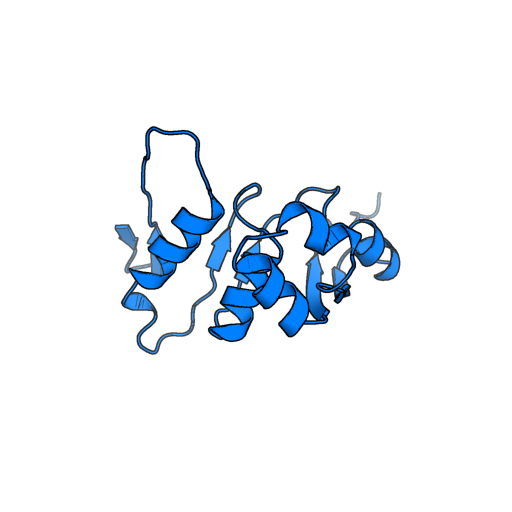 -14.088 1.00 86.56 104 PRO A CA 1
ATOM 805 C C . PRO A 1 104 ? 1.714 -6.801 -13.386 1.00 86.56 104 PRO A C 1
ATOM 807 O O . PRO A 1 104 ? 0.562 -6.477 -1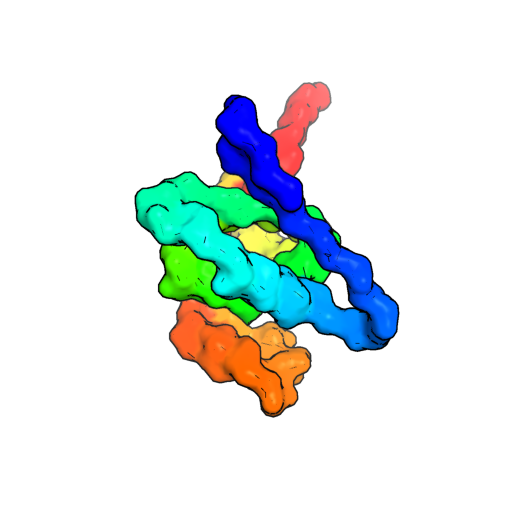3.685 1.00 86.56 104 PRO A O 1
ATOM 810 N N . GLU A 1 105 ? 2.432 -6.115 -12.497 1.00 88.62 105 GLU A N 1
ATOM 811 C CA . GLU A 1 105 ? 1.971 -4.951 -11.747 1.00 88.62 105 GLU A CA 1
ATOM 812 C C . GLU A 1 105 ? 1.545 -3.797 -12.662 1.00 88.62 105 GLU A C 1
ATOM 814 O O . GLU A 1 105 ? 0.655 -3.036 -12.292 1.00 88.62 105 GLU A O 1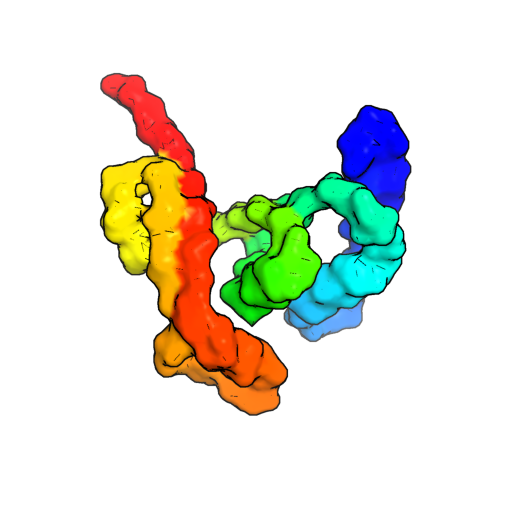
ATOM 819 N N . HIS A 1 106 ? 2.107 -3.684 -13.871 1.00 91.25 106 HIS A N 1
ATOM 820 C CA . HIS A 1 106 ? 1.684 -2.671 -14.839 1.00 91.25 106 HIS A CA 1
ATOM 821 C C . HIS A 1 106 ? 0.215 -2.842 -15.225 1.00 91.25 106 HIS A C 1
ATOM 823 O O . HIS A 1 106 ? -0.560 -1.894 -15.132 1.00 91.25 106 HIS A O 1
ATOM 829 N N . GLY A 1 107 ? -0.179 -4.055 -15.625 1.00 91.69 107 GLY A N 1
ATOM 830 C CA . GLY A 1 107 ? -1.563 -4.354 -16.000 1.00 91.69 107 GLY A CA 1
ATOM 831 C C . GLY A 1 107 ? -2.510 -4.282 -14.802 1.00 91.69 107 GLY A C 1
ATOM 832 O O . GLY A 1 107 ? -3.648 -3.826 -14.927 1.00 91.69 107 GLY A O 1
ATOM 833 N N . LEU A 1 108 ? -2.033 -4.665 -13.613 1.00 91.00 108 LEU A N 1
ATOM 834 C CA . LEU A 1 108 ? -2.780 -4.516 -12.363 1.00 91.00 108 LEU A CA 1
ATOM 835 C C . LEU A 1 108 ? -3.101 -3.042 -12.070 1.00 91.00 108 LEU A C 1
ATOM 837 O O . LEU A 1 108 ? -4.253 -2.702 -11.812 1.00 91.00 108 LEU A O 1
ATOM 841 N N . MET A 1 109 ? -2.092 -2.173 -12.139 1.00 92.75 109 MET A N 1
ATOM 842 C CA . MET A 1 109 ? -2.232 -0.741 -11.872 1.00 92.75 109 MET A CA 1
ATOM 843 C C . MET A 1 109 ? -3.062 -0.023 -12.935 1.00 92.75 109 MET A C 1
ATOM 845 O O . MET A 1 109 ? -3.885 0.825 -12.594 1.00 92.75 109 MET A O 1
ATOM 849 N N . GLU A 1 110 ? -2.879 -0.383 -14.203 1.00 93.31 110 GLU A N 1
ATOM 850 C CA . GLU A 1 110 ? -3.656 0.159 -15.318 1.00 93.31 110 GLU A CA 1
ATOM 851 C C . GLU A 1 110 ? -5.135 -0.229 -15.204 1.00 93.31 110 GLU A C 1
ATOM 853 O O . GLU A 1 110 ? -6.005 0.635 -15.272 1.00 93.31 110 GLU A O 1
ATOM 858 N N . SER A 1 111 ? -5.431 -1.504 -14.926 1.00 94.50 111 SER A N 1
ATOM 859 C CA . SER A 1 111 ? -6.814 -1.973 -14.755 1.00 94.50 111 SER A CA 1
ATOM 860 C C . SER A 1 111 ? -7.490 -1.456 -13.483 1.00 94.50 111 SER A C 1
ATOM 862 O O . SER A 1 111 ? -8.715 -1.410 -13.429 1.00 94.50 111 SER A O 1
ATOM 864 N N . ALA A 1 112 ? -6.729 -1.078 -12.453 1.00 93.88 112 ALA A N 1
ATOM 865 C CA . ALA A 1 112 ? -7.289 -0.435 -11.268 1.00 93.88 112 ALA A CA 1
ATOM 866 C C . ALA A 1 112 ? -7.767 0.996 -11.557 1.00 93.88 112 ALA A C 1
ATOM 868 O O . ALA A 1 112 ? -8.774 1.420 -10.998 1.00 93.88 112 ALA A O 1
ATOM 869 N N . GLY A 1 113 ? -7.069 1.741 -12.425 1.00 94.25 113 GLY A N 1
ATOM 870 C CA . GLY A 1 113 ? -7.396 3.129 -12.772 1.00 94.25 113 GLY A CA 1
ATOM 871 C C . GLY A 1 113 ? -7.147 4.103 -11.617 1.00 94.25 113 GLY A C 1
ATOM 872 O O . GLY A 1 113 ? -6.199 4.889 -11.630 1.00 94.25 113 GLY A O 1
ATOM 873 N N . SER A 1 114 ? -7.965 4.031 -10.571 1.00 93.50 114 SER A N 1
ATOM 874 C CA . SER A 1 114 ? -7.832 4.817 -9.346 1.00 93.50 114 SER A CA 1
ATOM 875 C C . SER A 1 114 ? -8.275 4.025 -8.127 1.00 93.50 114 SER A C 1
ATOM 877 O O . SER A 1 114 ? -9.207 3.236 -8.222 1.00 93.50 114 SER A O 1
ATOM 879 N N . MET A 1 115 ? -7.679 4.316 -6.976 1.00 94.12 115 MET A N 1
ATOM 880 C CA . MET A 1 115 ? -8.119 3.775 -5.693 1.00 94.12 115 MET A CA 1
ATOM 881 C C . MET A 1 115 ? -8.303 4.889 -4.668 1.00 94.12 115 MET A C 1
ATOM 883 O O . MET A 1 115 ? -7.603 5.905 -4.712 1.00 94.12 115 MET A O 1
ATOM 887 N N . ARG A 1 116 ? -9.222 4.693 -3.723 1.00 94.19 116 ARG A N 1
ATOM 888 C CA . ARG A 1 116 ? -9.504 5.672 -2.672 1.00 94.19 116 ARG A CA 1
ATOM 889 C C . ARG A 1 116 ? -8.822 5.253 -1.376 1.00 94.19 116 ARG A C 1
ATOM 891 O O . ARG A 1 116 ? -9.157 4.227 -0.795 1.00 94.19 116 ARG A O 1
ATOM 898 N N . LEU A 1 117 ? -7.874 6.059 -0.905 1.00 92.69 117 LEU A N 1
ATOM 899 C CA . LEU A 1 117 ? -7.106 5.787 0.311 1.00 92.69 117 LEU A CA 1
ATOM 900 C C . LEU A 1 117 ? -7.389 6.843 1.373 1.00 92.69 117 LEU A C 1
ATOM 902 O O . LEU A 1 117 ? -7.459 8.034 1.071 1.00 92.69 117 LEU A O 1
ATOM 906 N N . ARG A 1 118 ? -7.499 6.428 2.636 1.00 92.56 118 ARG A N 1
ATOM 907 C CA . ARG A 1 118 ? -7.485 7.362 3.765 1.00 92.56 118 ARG A CA 1
ATOM 908 C C . ARG A 1 118 ? -6.046 7.586 4.199 1.00 92.56 118 ARG A C 1
ATOM 910 O O . ARG A 1 118 ? -5.320 6.634 4.471 1.00 92.56 118 ARG A O 1
ATOM 917 N N . SER A 1 119 ? -5.635 8.842 4.273 1.00 89.56 119 SER A N 1
ATOM 918 C CA . SER A 1 119 ? -4.334 9.226 4.803 1.00 89.56 119 SER A CA 1
ATOM 919 C C . SER A 1 119 ? -4.529 9.874 6.159 1.00 89.56 119 SER A C 1
ATOM 921 O O . SER A 1 119 ? -5.203 10.894 6.257 1.00 89.56 119 SER A O 1
ATOM 923 N N . THR A 1 120 ? -3.855 9.334 7.170 1.00 88.56 120 THR A N 1
ATOM 924 C CA . THR A 1 120 ? -3.732 9.951 8.488 1.00 88.56 120 THR A CA 1
ATOM 925 C C . THR A 1 120 ? -2.289 10.409 8.715 1.00 88.56 120 THR A C 1
ATOM 927 O O . THR A 1 120 ? -1.309 9.788 8.294 1.00 88.56 120 THR A O 1
ATOM 930 N N . GLY A 1 121 ? -2.145 11.568 9.331 1.00 79.75 121 GLY A N 1
ATOM 931 C CA . GLY A 1 121 ? -0.902 12.201 9.728 1.00 79.75 121 GLY A CA 1
ATOM 932 C C . GLY A 1 121 ? -1.010 12.670 11.174 1.00 79.75 121 GLY A C 1
ATOM 933 O O . GLY A 1 121 ? -2.098 12.645 11.749 1.00 79.75 121 GLY A O 1
ATOM 934 N N . PRO A 1 122 ? 0.111 13.079 11.784 1.00 71.25 122 PRO A N 1
ATOM 935 C CA . PRO A 1 122 ? 0.080 13.598 13.140 1.00 71.25 122 PRO A CA 1
ATOM 936 C C . PRO A 1 122 ? -0.868 14.799 13.207 1.00 71.25 122 PRO A C 1
ATOM 938 O O . PRO A 1 122 ? -0.761 15.730 12.405 1.00 71.25 122 PRO A O 1
ATOM 941 N N . THR A 1 123 ? -1.799 14.770 14.160 1.00 54.69 123 THR A N 1
ATOM 942 C CA . THR A 1 123 ? -2.573 15.947 14.551 1.00 54.69 123 THR A CA 1
ATOM 943 C C . THR A 1 123 ? -1.562 16.997 14.992 1.00 54.69 123 THR A C 1
ATOM 945 O O . THR A 1 123 ? -0.754 16.717 15.878 1.00 54.69 123 THR A O 1
ATOM 948 N N . GLN A 1 124 ? -1.543 18.174 14.362 1.00 46.97 124 GLN A N 1
ATOM 949 C CA . GLN A 1 124 ? -0.758 19.283 14.901 1.00 46.97 124 GLN A CA 1
ATOM 950 C C . GLN A 1 124 ? -1.331 19.575 16.289 1.00 46.97 124 GLN A C 1
ATOM 952 O O . GLN A 1 124 ? -2.452 20.065 16.409 1.00 46.97 124 GLN A O 1
ATOM 957 N N . SER A 1 125 ? -0.613 19.177 17.338 1.00 39.66 125 SER A N 1
ATOM 958 C CA . SER A 1 125 ? -0.910 19.604 18.697 1.00 39.66 125 SER A CA 1
ATOM 959 C C . SER A 1 125 ? -0.816 21.123 18.700 1.00 39.66 125 SER A C 1
ATOM 961 O O . SER A 1 125 ? 0.236 21.653 18.339 1.00 39.66 125 SER A O 1
ATOM 963 N N . ALA A 1 126 ? -1.918 21.795 19.035 1.00 42.41 126 ALA A N 1
ATOM 964 C CA . ALA A 1 126 ? -1.943 23.237 19.212 1.00 42.41 126 ALA A CA 1
ATOM 965 C C . ALA A 1 126 ? -0.818 23.625 20.182 1.00 42.41 126 ALA A C 1
ATOM 967 O O . ALA A 1 126 ? -0.801 23.172 21.327 1.00 42.41 126 ALA A O 1
ATOM 968 N N . SER A 1 127 ? 0.157 24.361 19.654 1.00 39.59 127 SER A N 1
ATOM 969 C CA . SER A 1 127 ? 1.197 25.058 20.410 1.00 39.59 127 SER A CA 1
ATOM 970 C C . SER A 1 127 ? 0.601 26.210 21.199 1.00 39.59 127 SER A C 1
ATOM 972 O O . SER A 1 127 ? -0.241 26.911 20.589 1.00 39.59 127 SER A O 1
#

InterPro domains:
  IPR002559 Transposase IS4-like domain [PF01609] (2-70)

Radius of gyration: 16.22 Å; chains: 1; bounding box: 33×45×42 Å

Secondary structure (DSSP, 8-state):
-EETTTTEE-------SS--HHHHHHHHHHH-GGGSS---EEEE-TTT--HHHHHHHHHTT-EEEE---TTTTHHHHHHH-SSEEEEEEES--HHHHGGGTTSHHHHHHHHH-EEEEEEE-------

Foldseek 3Di:
DADPVVRDDDDDDDDPDPDDLQVVVVVSVVPPPVVVPDQDEAEEEEPHDDPLSVLVCVVVVHHYDYHYDCPPCVVQVVVQVFQKDKGKAALQDPVNLVVQVPHPSNVSSNVVRIDIDIHHHDHPDDD

Sequence (127 aa):
MYDLLNDYVVDLSVHRCKFNEQNAAIAHLERLDLLAGRPCVLVMDRGYGGLPLMISLERAGVGFAIRMRSTNFKAERALIGGPDGWADVRCDLKARLAPWRGAPEHGLMESAGSMRLRSTGPTQSAS